Protein AF-A4YUX6-F1 (afdb_monomer)

Nearest PDB structures (foldseek):
  6zqv-assembly1_A  TM=8.201E-01  e=9.674E+00  Spondweni virus

pLDDT: mean 88.11, std 18.61, range [38.78, 98.88]

Radius of gyration: 15.07 Å; Cα contacts (8 Å, |Δi|>4): 52; chains: 1; bounding box: 37×11×43 Å

Sequence (64 aa):
MKQSDIFREHADNCLQLAERAESDPASRRYTRMAQGWRALALEQDWLDGEMTPLSGRKASLSQD

Secondary structure (DSSP, 8-state):
--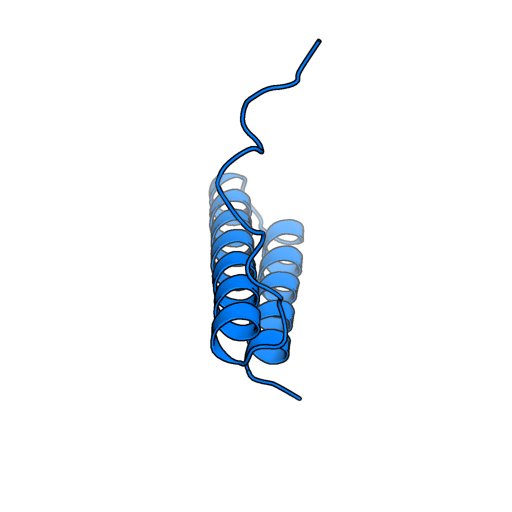HHHHHHHHHHHHHHHHHT-SSHHHHHHHHHHHHHHHHHHHHHHHHTT-S---SS--SSS---

Solvent-accessible surface area (backbone atoms only — not comparable to full-atom values): 3676 Å² total; per-residue (Å²): 133,54,75,34,53,55,26,42,51,53,14,53,53,24,43,58,50,24,75,68,38,96,39,70,72,55,18,54,51,26,46,52,49,16,52,52,26,43,53,51,18,53,51,41,32,41,76,72,61,76,39,78,78,75,85,68,98,76,90,86,82,82,90,128

Structure (mmCIF, N/CA/C/O backbone):
data_AF-A4YUX6-F1
#
_entry.id   AF-A4YUX6-F1
#
loop_
_atom_site.group_PDB
_atom_site.id
_atom_site.type_symbol
_atom_site.label_atom_id
_atom_site.label_alt_id
_atom_site.label_comp_id
_atom_site.label_asym_id
_atom_site.label_entity_id
_atom_site.label_seq_id
_atom_site.pdbx_PDB_ins_code
_atom_site.Cartn_x
_atom_site.Cartn_y
_atom_site.Cartn_z
_atom_site.occupancy
_atom_site.B_iso_or_equiv
_atom_site.auth_seq_id
_atom_site.auth_comp_id
_atom_site.auth_asym_id
_atom_site.auth_atom_id
_atom_site.pdbx_PDB_model_num
ATOM 1 N N . MET A 1 1 ? 15.041 -5.892 -2.712 1.00 74.00 1 MET A N 1
ATOM 2 C CA . MET A 1 1 ? 13.670 -5.388 -2.517 1.00 74.00 1 MET A CA 1
ATOM 3 C C . MET A 1 1 ? 13.564 -4.094 -3.296 1.00 74.00 1 MET A C 1
ATOM 5 O O . MET A 1 1 ? 14.435 -3.249 -3.109 1.00 74.00 1 MET A O 1
ATOM 9 N N . LYS A 1 2 ? 12.608 -3.981 -4.221 1.00 93.25 2 LYS A N 1
ATOM 10 C CA . LYS A 1 2 ? 12.409 -2.744 -5.000 1.00 93.25 2 LYS A CA 1
ATOM 11 C C . LYS A 1 2 ? 11.549 -1.745 -4.226 1.00 93.25 2 LYS A C 1
ATOM 13 O O . LYS A 1 2 ? 10.886 -2.109 -3.256 1.00 93.25 2 LYS A O 1
ATOM 18 N N . GLN A 1 3 ? 11.535 -0.486 -4.660 1.00 97.31 3 GLN A N 1
ATOM 19 C CA . GLN A 1 3 ? 10.765 0.570 -3.998 1.00 97.31 3 GLN A CA 1
ATOM 20 C C . GLN A 1 3 ? 9.257 0.257 -3.967 1.00 97.31 3 GLN A C 1
ATOM 22 O O . GLN A 1 3 ? 8.594 0.500 -2.959 1.00 97.31 3 GLN A O 1
ATOM 27 N N . SER A 1 4 ? 8.718 -0.356 -5.025 1.00 97.88 4 SER A N 1
ATOM 28 C CA . SER A 1 4 ? 7.316 -0.785 -5.047 1.00 97.88 4 SER A CA 1
ATOM 29 C C . SER A 1 4 ? 7.020 -1.948 -4.091 1.00 97.88 4 SER A C 1
ATOM 31 O O . SER A 1 4 ? 5.904 -2.032 -3.581 1.00 97.88 4 SER A O 1
ATOM 33 N N . ASP A 1 5 ? 7.995 -2.811 -3.776 1.00 98.19 5 ASP A N 1
ATOM 34 C CA . ASP A 1 5 ? 7.834 -3.851 -2.747 1.00 98.19 5 ASP A CA 1
ATOM 35 C C . ASP A 1 5 ? 7.718 -3.224 -1.353 1.00 98.19 5 ASP A C 1
ATOM 37 O O . ASP A 1 5 ? 6.846 -3.616 -0.584 1.00 98.19 5 ASP A O 1
ATOM 41 N N . ILE A 1 6 ? 8.530 -2.201 -1.058 1.00 98.44 6 ILE A N 1
ATOM 42 C CA . ILE A 1 6 ? 8.464 -1.453 0.210 1.00 98.44 6 ILE A CA 1
ATOM 43 C C . ILE A 1 6 ? 7.077 -0.820 0.379 1.00 98.44 6 ILE A C 1
ATOM 45 O O . ILE A 1 6 ? 6.459 -0.906 1.440 1.00 98.44 6 ILE A O 1
ATOM 49 N N . PHE A 1 7 ? 6.534 -0.218 -0.684 1.00 98.62 7 PHE A N 1
ATOM 50 C CA . PHE A 1 7 ? 5.179 0.331 -0.648 1.00 98.62 7 PHE A CA 1
ATOM 51 C C . PHE A 1 7 ? 4.108 -0.751 -0.435 1.00 98.62 7 PHE A C 1
ATOM 53 O O . PHE A 1 7 ? 3.165 -0.523 0.323 1.00 98.62 7 PHE A O 1
ATOM 60 N N . ARG A 1 8 ? 4.246 -1.944 -1.030 1.00 98.56 8 ARG A N 1
ATOM 61 C CA . ARG A 1 8 ? 3.332 -3.071 -0.754 1.00 98.56 8 ARG A CA 1
ATOM 62 C C . ARG A 1 8 ?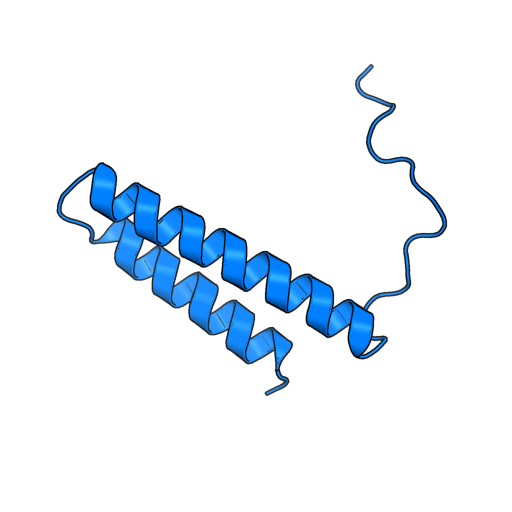 3.401 -3.519 0.702 1.00 98.56 8 ARG A C 1
ATOM 64 O O . ARG A 1 8 ? 2.355 -3.691 1.319 1.00 98.56 8 ARG A O 1
ATOM 71 N N . GLU A 1 9 ? 4.598 -3.616 1.270 1.00 98.75 9 GLU A N 1
ATOM 72 C CA . GLU A 1 9 ? 4.781 -3.960 2.681 1.00 98.75 9 GLU A CA 1
ATOM 73 C C . GLU A 1 9 ? 4.117 -2.924 3.603 1.00 98.75 9 GLU A C 1
ATOM 75 O O . GLU A 1 9 ? 3.406 -3.279 4.545 1.00 98.75 9 GLU A O 1
ATOM 80 N N . HIS A 1 10 ? 4.255 -1.628 3.307 1.00 98.69 10 HIS A N 1
ATOM 81 C CA . HIS A 1 10 ? 3.537 -0.583 4.040 1.00 98.69 10 HIS A CA 1
ATOM 82 C C . HIS A 1 10 ? 2.018 -0.718 3.924 1.00 98.69 10 HIS A C 1
ATOM 84 O O . HIS A 1 10 ? 1.309 -0.489 4.910 1.00 98.69 10 HIS A O 1
ATOM 90 N N . ALA A 1 11 ? 1.509 -1.101 2.752 1.00 98.81 11 ALA A N 1
ATOM 91 C CA . ALA A 1 11 ? 0.088 -1.355 2.579 1.00 98.81 11 ALA A CA 1
ATOM 92 C C . ALA A 1 11 ? -0.392 -2.517 3.455 1.00 98.81 11 ALA A C 1
ATOM 94 O O . ALA A 1 11 ? -1.406 -2.380 4.140 1.00 98.81 11 ALA A O 1
ATOM 95 N N . ASP A 1 12 ? 0.346 -3.623 3.477 1.00 98.81 12 ASP A N 1
ATOM 96 C CA . ASP A 1 12 ? -0.013 -4.804 4.261 1.00 98.81 12 ASP A CA 1
ATOM 97 C C . ASP A 1 12 ? 0.081 -4.530 5.768 1.00 98.81 12 ASP A C 1
ATOM 99 O O . ASP A 1 12 ? -0.825 -4.889 6.521 1.00 98.81 12 ASP A O 1
ATOM 103 N N . ASN A 1 13 ? 1.089 -3.774 6.210 1.00 98.75 13 ASN A N 1
ATOM 104 C CA . ASN A 1 13 ? 1.185 -3.297 7.591 1.00 98.75 13 ASN A CA 1
ATOM 105 C C . ASN A 1 13 ? -0.018 -2.421 7.979 1.00 98.75 13 ASN A C 1
ATOM 107 O O . ASN A 1 13 ? -0.572 -2.565 9.069 1.00 98.75 13 ASN A O 1
ATOM 111 N N . CYS A 1 14 ? -0.474 -1.541 7.081 1.00 98.88 14 CYS A N 1
ATOM 112 C CA . CYS A 1 14 ? -1.685 -0.754 7.313 1.00 98.88 14 CYS A CA 1
ATOM 113 C C . CYS A 1 14 ? -2.932 -1.643 7.424 1.00 98.88 14 CYS A C 1
ATOM 115 O O . CYS A 1 14 ? -3.798 -1.363 8.247 1.00 98.88 14 CYS A O 1
ATOM 117 N N . LEU A 1 15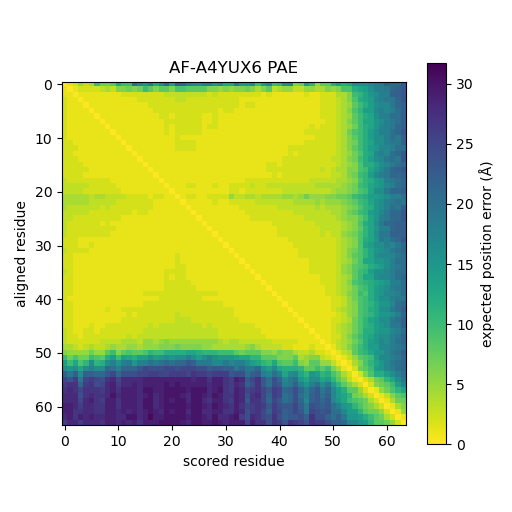 ? -3.036 -2.725 6.649 1.00 98.81 15 LEU A N 1
ATOM 118 C CA . LEU A 1 15 ? -4.160 -3.658 6.774 1.00 98.81 15 LEU A CA 1
ATOM 119 C C . LEU A 1 15 ? -4.146 -4.404 8.109 1.00 98.81 15 LEU A C 1
ATOM 121 O O . LEU A 1 15 ? -5.183 -4.466 8.763 1.00 98.81 15 LEU A O 1
ATOM 125 N N . GLN A 1 16 ? -2.980 -4.851 8.579 1.00 98.75 16 GLN A N 1
ATOM 126 C CA . GLN A 1 16 ? -2.857 -5.460 9.909 1.00 98.75 16 GLN A CA 1
ATOM 127 C C . GLN A 1 16 ? -3.259 -4.489 11.033 1.00 98.75 16 GLN A C 1
ATOM 129 O O . GLN A 1 16 ? -3.866 -4.893 12.025 1.00 98.75 16 GLN A O 1
ATOM 134 N N . LEU A 1 17 ? -2.954 -3.194 10.885 1.00 98.75 17 LEU A N 1
ATOM 135 C CA . LEU A 1 17 ? -3.428 -2.161 11.813 1.00 98.75 17 LEU A CA 1
ATOM 136 C C . LEU A 1 17 ? -4.944 -1.953 11.716 1.00 98.75 17 LEU A C 1
ATOM 138 O O . LEU A 1 17 ? -5.594 -1.757 12.740 1.00 98.75 17 LEU A O 1
ATOM 142 N N . ALA A 1 18 ? -5.517 -2.011 10.511 1.00 98.75 18 ALA A N 1
ATOM 143 C CA . ALA A 1 18 ? -6.958 -1.881 10.302 1.00 98.75 18 ALA A CA 1
ATOM 144 C C . ALA A 1 18 ? -7.750 -3.030 10.947 1.00 98.75 18 ALA A C 1
ATOM 146 O O . ALA A 1 18 ? -8.812 -2.779 11.515 1.00 98.75 18 ALA A O 1
ATOM 147 N N . GLU A 1 19 ? -7.224 -4.257 10.886 1.00 98.62 19 GLU A N 1
ATOM 148 C CA . GLU A 1 19 ? -7.802 -5.459 11.507 1.00 98.62 19 GLU A CA 1
ATOM 149 C C . GLU A 1 19 ? -7.815 -5.389 13.037 1.00 98.62 19 GLU A C 1
ATOM 151 O O . GLU A 1 19 ? -8.724 -5.909 13.678 1.00 98.62 19 GLU A O 1
ATOM 156 N N . ARG A 1 20 ? -6.807 -4.739 13.629 1.00 98.31 20 ARG A N 1
ATOM 157 C CA . ARG A 1 20 ? -6.640 -4.617 15.087 1.00 98.31 20 ARG A CA 1
ATOM 158 C C . ARG A 1 20 ? -7.190 -3.310 15.655 1.00 98.31 20 ARG A C 1
ATOM 160 O O . ARG A 1 20 ? -7.048 -3.057 16.847 1.00 98.31 20 ARG A O 1
ATOM 167 N N . ALA A 1 21 ? -7.756 -2.449 14.816 1.00 98.38 21 ALA A N 1
ATOM 168 C CA . ALA A 1 21 ? -8.221 -1.141 15.240 1.00 98.38 21 ALA A CA 1
ATOM 169 C C . ALA A 1 21 ? -9.429 -1.260 16.182 1.00 98.38 21 ALA A C 1
ATOM 171 O O . ALA A 1 21 ? -10.422 -1.903 15.863 1.00 98.38 21 ALA A O 1
ATOM 172 N N . GLU A 1 22 ? -9.380 -0.551 17.309 1.00 97.75 22 GLU A N 1
ATOM 173 C CA . GLU A 1 22 ? -10.431 -0.571 18.341 1.00 97.75 22 GLU A CA 1
ATOM 174 C C . GLU A 1 22 ? -11.704 0.204 17.949 1.00 97.75 22 GLU A C 1
ATOM 176 O O . GLU A 1 22 ? -12.657 0.285 18.721 1.00 97.75 22 GLU A O 1
ATOM 181 N N . SER A 1 23 ? -11.729 0.825 16.765 1.00 98.44 23 SER A N 1
ATOM 182 C CA . SER A 1 23 ? -12.887 1.584 16.297 1.00 98.44 23 SER A CA 1
ATOM 183 C C . SER A 1 23 ? -12.992 1.626 14.776 1.00 98.44 23 SER A C 1
ATOM 185 O O . SER A 1 23 ? -11.987 1.667 14.057 1.00 98.44 23 SER A O 1
ATOM 187 N N . ASP A 1 24 ? -14.228 1.725 14.288 1.00 98.19 24 ASP A N 1
ATOM 188 C CA . ASP A 1 24 ? -14.535 1.872 12.865 1.00 98.19 24 ASP A CA 1
ATOM 189 C C . ASP A 1 24 ? -13.814 3.059 12.201 1.00 98.19 24 ASP A C 1
ATOM 191 O O . ASP A 1 24 ? -13.276 2.886 11.102 1.00 98.19 24 ASP A O 1
ATOM 195 N N . PRO A 1 25 ? -13.739 4.267 12.805 1.00 98.62 25 PRO A N 1
ATOM 196 C CA . PRO A 1 25 ? -12.991 5.371 12.210 1.00 98.62 25 PRO A CA 1
ATOM 197 C C . PRO A 1 25 ? -11.496 5.069 12.051 1.00 98.62 25 PRO A C 1
ATOM 199 O O . PRO A 1 25 ? -10.912 5.418 11.021 1.00 98.62 25 PRO A O 1
ATOM 202 N N . ALA A 1 26 ? -10.878 4.410 13.037 1.00 98.38 26 ALA A N 1
ATOM 203 C CA . ALA A 1 26 ? -9.466 4.039 12.981 1.00 98.38 26 ALA A CA 1
ATOM 204 C C . ALA A 1 26 ? -9.216 2.961 11.917 1.00 98.38 26 ALA A C 1
ATOM 206 O O . ALA A 1 26 ? -8.317 3.124 11.090 1.00 98.38 26 ALA A O 1
ATOM 207 N N . SER A 1 27 ? -10.065 1.929 11.863 1.00 98.75 27 SER A N 1
ATOM 208 C CA . SER A 1 27 ? -9.996 0.891 10.830 1.00 98.75 27 SER A CA 1
ATOM 209 C C . SER A 1 27 ? -10.073 1.507 9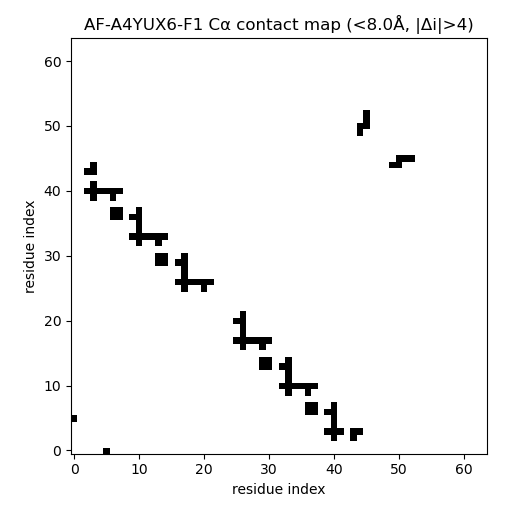.426 1.00 98.75 27 SER A C 1
ATOM 211 O O . SER A 1 27 ? -9.163 1.337 8.613 1.00 98.75 27 SER A O 1
ATOM 213 N N . ARG A 1 28 ? -11.071 2.372 9.176 1.00 98.69 28 ARG A N 1
ATOM 214 C CA . ARG A 1 28 ? -11.239 3.078 7.890 1.00 98.69 28 ARG A CA 1
ATOM 215 C C . ARG A 1 28 ? -10.042 3.954 7.522 1.00 98.69 28 ARG A C 1
ATOM 217 O O . ARG A 1 28 ? -9.705 4.055 6.341 1.00 98.69 28 ARG A O 1
ATOM 224 N N . ARG A 1 29 ? -9.408 4.615 8.498 1.00 98.75 29 ARG A N 1
ATOM 225 C CA . ARG A 1 29 ? -8.195 5.417 8.266 1.00 98.75 29 ARG A CA 1
ATOM 226 C C . ARG A 1 29 ? -7.056 4.533 7.759 1.00 98.75 29 ARG A C 1
ATOM 228 O O . ARG A 1 29 ? -6.457 4.865 6.736 1.00 98.75 29 ARG A O 1
ATOM 235 N N . TYR A 1 30 ? -6.790 3.414 8.427 1.00 98.81 30 TYR A N 1
ATOM 236 C CA . TYR A 1 30 ? -5.724 2.499 8.027 1.00 98.81 30 TYR A CA 1
ATOM 237 C C . TYR A 1 30 ? -6.006 1.818 6.683 1.00 98.81 30 TYR A C 1
ATOM 239 O O . TYR A 1 30 ? -5.108 1.738 5.847 1.00 98.81 30 TYR A O 1
ATOM 247 N N . THR A 1 31 ? -7.257 1.441 6.398 1.00 98.75 31 THR A N 1
ATOM 248 C CA . THR A 1 31 ? -7.639 0.919 5.075 1.00 98.75 31 THR A CA 1
ATOM 249 C C . THR A 1 31 ? -7.348 1.920 3.954 1.00 98.75 31 THR A C 1
ATOM 251 O O . THR A 1 31 ? -6.798 1.544 2.920 1.00 98.75 31 THR A O 1
ATOM 254 N N . ARG A 1 32 ? -7.665 3.209 4.146 1.00 98.88 32 ARG A N 1
ATOM 255 C CA . ARG A 1 32 ? -7.364 4.257 3.151 1.00 98.88 32 ARG A CA 1
ATOM 256 C C . ARG A 1 32 ? -5.863 4.450 2.954 1.00 98.88 32 ARG A C 1
ATOM 258 O O . ARG A 1 32 ? -5.417 4.626 1.825 1.00 98.88 32 ARG A O 1
ATOM 265 N N . MET A 1 33 ? -5.079 4.383 4.030 1.00 98.81 33 MET A N 1
ATOM 266 C CA . MET A 1 33 ? -3.617 4.418 3.928 1.00 98.81 33 MET A CA 1
ATOM 267 C C . MET A 1 33 ? -3.079 3.226 3.129 1.00 98.81 33 MET A C 1
ATOM 269 O O . MET A 1 33 ? -2.251 3.425 2.245 1.00 98.81 33 MET A O 1
ATOM 273 N N . ALA A 1 34 ? -3.593 2.014 3.365 1.00 98.88 34 ALA A N 1
ATOM 274 C CA . ALA A 1 34 ? -3.209 0.832 2.595 1.00 98.88 34 ALA A CA 1
ATOM 275 C C . ALA A 1 34 ? -3.497 0.995 1.093 1.00 98.88 34 ALA A C 1
ATOM 277 O O . ALA A 1 34 ? -2.667 0.652 0.254 1.00 98.88 34 ALA A O 1
ATOM 278 N N . GLN A 1 35 ? -4.656 1.564 0.746 1.00 98.81 35 GLN A N 1
ATOM 279 C CA . GLN A 1 35 ? -5.004 1.885 -0.642 1.00 98.81 35 GLN A CA 1
ATOM 280 C C . GLN A 1 35 ? -4.034 2.906 -1.252 1.00 98.81 35 GLN A C 1
ATOM 282 O O . GLN A 1 35 ? -3.586 2.711 -2.380 1.00 98.81 35 GLN A O 1
ATOM 287 N N . GLY A 1 36 ? -3.666 3.950 -0.502 1.00 98.62 36 GLY A N 1
ATOM 288 C CA . GLY A 1 36 ? -2.677 4.941 -0.935 1.00 98.62 36 GLY A CA 1
ATOM 289 C C . GLY A 1 36 ? -1.310 4.317 -1.224 1.00 98.62 36 GLY A C 1
ATOM 290 O O . GLY A 1 36 ? -0.739 4.546 -2.286 1.00 98.62 36 GLY A O 1
ATOM 291 N N . TRP A 1 37 ? -0.821 3.456 -0.332 1.00 98.81 37 TRP A N 1
ATOM 292 C CA . TRP A 1 37 ? 0.438 2.737 -0.538 1.00 98.81 37 TRP A CA 1
ATOM 293 C C . TRP A 1 37 ? 0.402 1.797 -1.747 1.00 98.81 37 TRP A C 1
ATOM 295 O O . TRP A 1 37 ? 1.356 1.758 -2.520 1.00 98.81 37 TRP A O 1
ATOM 305 N N . ARG A 1 38 ? -0.712 1.090 -1.976 1.00 98.69 38 ARG A N 1
ATOM 306 C CA . ARG A 1 38 ? -0.883 0.250 -3.175 1.00 98.69 38 ARG A CA 1
ATOM 307 C C . ARG A 1 38 ? -0.875 1.064 -4.464 1.00 98.69 38 ARG A C 1
ATOM 309 O O . ARG A 1 38 ? -0.279 0.622 -5.441 1.00 98.69 38 ARG A O 1
ATOM 316 N N . ALA A 1 39 ? -1.497 2.242 -4.463 1.00 98.12 39 ALA A N 1
ATOM 317 C CA . ALA A 1 39 ? -1.461 3.144 -5.609 1.00 98.12 39 ALA A CA 1
ATOM 318 C C . ALA A 1 39 ? -0.029 3.623 -5.902 1.00 98.12 39 ALA A C 1
ATOM 320 O O . ALA A 1 39 ? 0.390 3.603 -7.054 1.00 98.12 39 ALA A O 1
ATOM 321 N N . LEU A 1 40 ? 0.749 3.963 -4.868 1.00 98.12 40 LEU A N 1
ATOM 322 C CA . LEU A 1 40 ? 2.163 4.316 -5.030 1.00 98.12 40 LEU A CA 1
ATOM 323 C C . LEU A 1 40 ? 3.006 3.144 -5.545 1.00 98.12 40 LEU A C 1
ATOM 325 O O . LEU A 1 40 ? 3.863 3.343 -6.396 1.00 98.12 40 LEU A O 1
ATOM 329 N N . ALA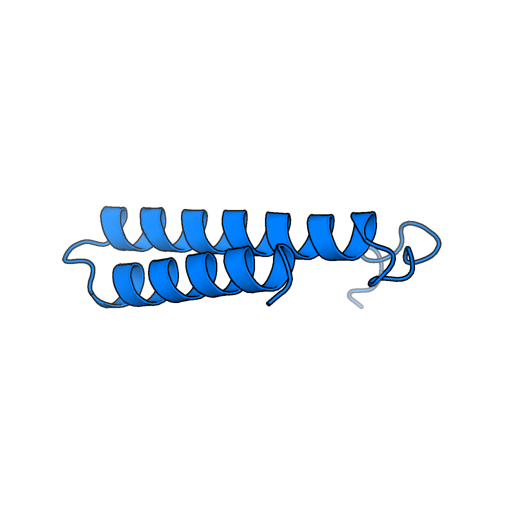 A 1 41 ? 2.756 1.920 -5.074 1.00 97.94 41 ALA A N 1
ATOM 330 C CA . ALA A 1 41 ? 3.437 0.731 -5.586 1.00 97.94 41 ALA A CA 1
ATOM 331 C C . ALA A 1 41 ? 3.164 0.503 -7.081 1.00 97.94 41 ALA A C 1
ATOM 333 O O . ALA A 1 41 ? 4.083 0.164 -7.824 1.00 97.94 41 ALA A O 1
ATOM 334 N N . LEU A 1 42 ? 1.912 0.700 -7.508 1.00 95.81 42 LEU A N 1
ATOM 335 C CA . LEU A 1 42 ? 1.500 0.596 -8.907 1.00 95.81 42 LEU A CA 1
ATOM 336 C C . LEU A 1 42 ? 2.213 1.638 -9.776 1.00 95.81 42 LEU A C 1
ATOM 338 O O . LEU A 1 42 ? 2.779 1.291 -10.807 1.00 95.81 42 LEU A O 1
ATOM 342 N N . GLU A 1 43 ? 2.201 2.895 -9.334 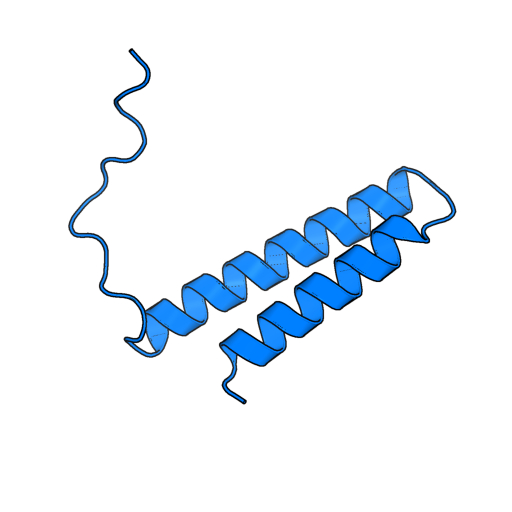1.00 95.94 43 GLU A N 1
ATOM 343 C CA . GLU A 1 43 ? 2.861 3.996 -10.036 1.00 95.94 43 GLU A CA 1
ATOM 344 C C . GLU A 1 43 ? 4.374 3.773 -10.120 1.00 95.94 43 GLU A C 1
ATOM 346 O O . GLU A 1 43 ? 4.976 3.989 -11.165 1.00 95.94 43 GLU A O 1
ATOM 351 N N . GLN A 1 44 ? 4.991 3.275 -9.046 1.00 97.12 44 GLN A N 1
ATOM 352 C CA . GLN A 1 44 ? 6.421 2.987 -9.026 1.00 97.12 44 GLN A CA 1
ATOM 353 C C . GLN A 1 44 ? 6.793 1.879 -10.019 1.00 97.12 44 GLN A C 1
ATOM 355 O O . GLN A 1 44 ? 7.761 2.032 -10.752 1.00 97.12 44 GLN A O 1
ATOM 360 N N . ASP A 1 45 ? 6.003 0.804 -10.109 1.00 95.62 45 ASP A N 1
ATOM 361 C CA . ASP A 1 45 ? 6.224 -0.223 -11.136 1.00 95.62 45 ASP A CA 1
ATOM 362 C C . ASP A 1 45 ? 6.063 0.331 -12.561 1.00 95.62 45 ASP A C 1
ATOM 364 O O . ASP A 1 45 ? 6.765 -0.100 -13.474 1.00 95.62 45 ASP A O 1
ATOM 368 N N . TRP A 1 46 ? 5.151 1.284 -12.771 1.00 94.50 46 TRP A N 1
ATOM 369 C CA . TRP A 1 46 ? 5.015 1.960 -14.062 1.00 94.50 46 TRP A CA 1
ATOM 370 C C 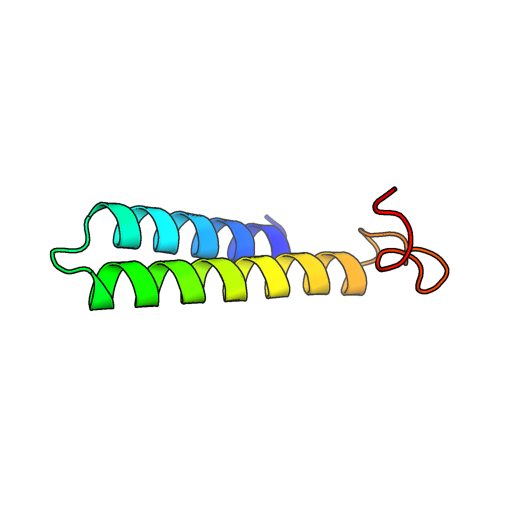. TRP A 1 46 ? 6.235 2.836 -14.384 1.00 94.50 46 TRP A C 1
ATOM 372 O O . TRP A 1 46 ? 6.775 2.738 -15.486 1.00 94.50 46 TRP A O 1
ATOM 382 N N . LEU A 1 47 ? 6.706 3.635 -13.422 1.00 94.44 47 LEU A N 1
ATOM 383 C CA . LEU A 1 47 ? 7.896 4.484 -13.567 1.00 94.44 47 LEU A CA 1
ATOM 384 C C . LEU A 1 47 ? 9.172 3.670 -13.809 1.00 94.44 47 LEU A C 1
ATOM 386 O O . LEU A 1 47 ? 10.021 4.086 -14.596 1.00 94.44 47 LEU A O 1
ATOM 390 N N . ASP A 1 48 ? 9.282 2.505 -13.172 1.00 94.25 48 ASP A N 1
ATOM 391 C CA . ASP A 1 48 ? 10.426 1.602 -13.313 1.00 94.25 48 ASP A CA 1
ATOM 392 C C . ASP A 1 48 ? 10.376 0.784 -14.623 1.00 94.25 48 ASP A C 1
ATOM 394 O O . ASP A 1 48 ? 11.322 0.068 -14.944 1.00 94.25 48 ASP A O 1
ATOM 398 N N . GLY A 1 49 ? 9.297 0.894 -15.411 1.00 92.69 49 GLY A N 1
ATOM 399 C CA . GLY A 1 49 ? 9.112 0.147 -16.662 1.00 92.69 49 GLY A CA 1
ATOM 400 C C . GLY A 1 49 ? 8.718 -1.324 -16.470 1.00 92.69 49 GLY A C 1
ATOM 401 O O . GLY A 1 49 ? 8.633 -2.071 -17.444 1.00 92.69 49 GLY A O 1
ATOM 402 N N . GLU A 1 50 ? 8.430 -1.730 -15.233 1.00 90.69 50 GLU A N 1
ATOM 403 C CA . GLU A 1 50 ? 7.982 -3.075 -14.850 1.00 90.69 50 GLU A CA 1
ATOM 404 C C . GLU A 1 50 ? 6.520 -3.329 -15.246 1.00 90.69 50 GLU A C 1
ATOM 406 O O . GLU A 1 50 ? 6.080 -4.473 -15.377 1.00 90.69 50 GLU A O 1
ATOM 411 N N . MET A 1 51 ? 5.751 -2.257 -15.455 1.00 85.94 51 MET A N 1
ATOM 412 C CA . MET A 1 51 ? 4.400 -2.318 -15.991 1.00 85.94 51 MET A CA 1
ATOM 413 C C . MET A 1 51 ? 4.358 -1.715 -17.388 1.00 85.94 51 MET A C 1
ATOM 415 O O . MET A 1 51 ? 4.568 -0.517 -17.576 1.00 85.94 51 MET A O 1
ATOM 419 N N . THR A 1 52 ? 4.021 -2.534 -18.384 1.00 76.38 52 THR A N 1
ATOM 420 C CA . THR A 1 52 ? 3.749 -2.014 -19.723 1.00 76.38 52 THR A CA 1
ATOM 421 C C . THR A 1 52 ? 2.560 -1.053 -19.637 1.00 76.38 52 THR A C 1
ATOM 423 O O . THR A 1 52 ? 1.509 -1.455 -19.126 1.00 76.38 52 THR A O 1
ATOM 426 N N . PRO A 1 53 ? 2.675 0.196 -20.130 1.00 67.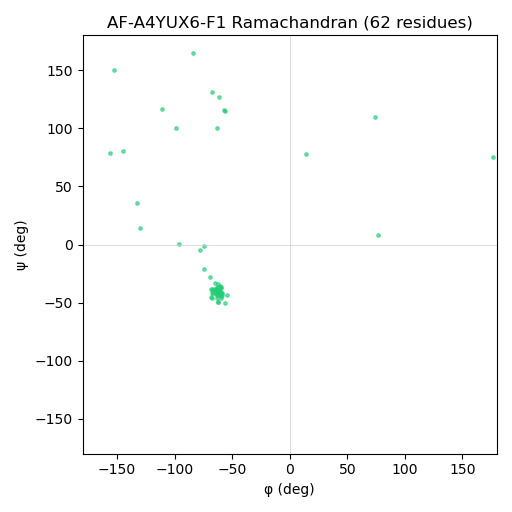81 53 PRO A N 1
ATOM 427 C CA . PRO A 1 53 ? 1.542 1.103 -20.174 1.00 67.81 53 PRO A CA 1
ATOM 428 C C . PRO A 1 53 ? 0.432 0.424 -20.973 1.00 67.81 53 PRO A C 1
ATOM 430 O O . PRO A 1 53 ? 0.603 0.138 -22.162 1.00 67.81 53 PRO A O 1
ATOM 433 N N . LEU A 1 54 ? -0.695 0.123 -20.323 1.00 67.38 54 LEU A N 1
ATOM 434 C CA . LEU A 1 54 ? -1.868 -0.361 -21.038 1.00 67.38 54 LEU A CA 1
ATOM 435 C C . LEU A 1 54 ? -2.196 0.693 -22.092 1.00 67.38 54 LEU A C 1
ATOM 437 O O . LEU A 1 54 ? -2.483 1.848 -21.770 1.00 67.38 54 LEU A O 1
ATOM 441 N N . SER A 1 55 ? -2.068 0.309 -23.360 1.00 53.38 55 SER A N 1
ATOM 442 C CA . SER A 1 55 ? -2.280 1.210 -24.483 1.00 53.38 55 SER A CA 1
ATOM 443 C C . SER A 1 55 ? -3.735 1.677 -24.466 1.00 53.38 55 SER A C 1
ATOM 445 O O . SER A 1 55 ? -4.627 0.954 -24.886 1.00 53.38 55 SER A O 1
ATOM 447 N N . GLY A 1 56 ? -3.964 2.888 -23.957 1.00 50.19 56 GLY A N 1
ATOM 448 C CA . GLY A 1 56 ? -5.219 3.621 -24.071 1.00 50.19 56 GLY A CA 1
ATOM 449 C C . GLY A 1 56 ? -6.367 3.106 -23.198 1.00 50.19 56 GLY A C 1
ATOM 450 O O . GLY A 1 56 ? -7.003 2.105 -23.491 1.00 50.19 56 GLY A O 1
ATOM 451 N N . ARG A 1 57 ? -6.720 3.893 -22.177 1.00 52.81 57 ARG A N 1
ATOM 452 C CA . ARG A 1 57 ? -8.103 4.251 -21.805 1.00 52.81 57 ARG A CA 1
ATOM 453 C C . ARG A 1 57 ? -9.216 3.400 -22.458 1.00 52.81 57 ARG A C 1
ATOM 455 O O . ARG A 1 57 ? -9.889 3.896 -23.352 1.00 52.81 57 ARG A O 1
ATOM 462 N N . LYS A 1 58 ? -9.466 2.183 -21.967 1.00 49.59 58 LYS A N 1
ATOM 463 C CA . LYS A 1 58 ? -10.782 1.509 -21.990 1.00 49.59 58 LYS A CA 1
ATOM 464 C C . LYS A 1 58 ? -10.847 0.457 -20.877 1.00 49.59 58 LYS A C 1
ATOM 466 O O . LYS A 1 58 ? -10.711 -0.731 -21.118 1.00 49.59 58 LYS A O 1
ATOM 471 N N . ALA A 1 59 ? -11.084 0.909 -19.651 1.00 49.16 59 ALA A N 1
ATOM 472 C CA . ALA A 1 59 ? -11.615 0.061 -18.578 1.00 49.16 59 ALA A CA 1
ATOM 473 C C . ALA A 1 59 ? -12.774 0.772 -17.857 1.00 49.16 59 ALA A C 1
ATOM 475 O O . ALA A 1 59 ? -12.931 0.681 -16.647 1.00 49.16 59 ALA A O 1
ATOM 476 N N . SER A 1 60 ? -13.571 1.532 -18.615 1.00 48.88 60 SER A N 1
ATOM 477 C CA . SER A 1 60 ? -14.829 2.127 -18.146 1.00 48.88 60 SER A CA 1
ATOM 478 C C . SER A 1 60 ? -16.006 1.870 -19.094 1.00 48.88 60 SER A C 1
ATOM 480 O O . SER A 1 60 ? -17.029 2.531 -18.973 1.00 48.88 60 SER A O 1
ATOM 482 N N . LEU A 1 61 ? -15.887 0.937 -20.045 1.00 53.28 61 LEU A N 1
ATOM 483 C CA . LEU A 1 61 ? -16.970 0.578 -20.966 1.00 53.28 61 LEU A CA 1
ATOM 484 C C . LEU A 1 61 ? -16.922 -0.917 -21.282 1.00 53.28 61 LEU A C 1
ATOM 486 O O . LEU A 1 61 ? -16.379 -1.299 -22.313 1.00 53.28 61 LEU A O 1
ATOM 490 N N . SER A 1 62 ? -17.458 -1.719 -20.363 1.00 44.03 62 SER A N 1
ATOM 491 C CA . SER A 1 62 ? -18.191 -2.960 -20.658 1.00 44.03 62 SER A CA 1
ATOM 492 C C . SER A 1 62 ? -18.560 -3.639 -19.335 1.00 44.03 62 SER A C 1
ATOM 494 O O . SER A 1 62 ? -17.907 -4.584 -18.897 1.00 44.03 62 SER A O 1
ATOM 496 N N . GLN A 1 63 ? -19.571 -3.082 -18.669 1.00 40.22 63 GLN A N 1
ATOM 497 C CA . GLN A 1 63 ? -20.532 -3.881 -17.917 1.00 40.22 63 GLN A CA 1
ATOM 498 C C . GLN A 1 63 ? -21.735 -3.991 -18.858 1.00 40.22 63 GLN A C 1
ATOM 500 O O . GLN A 1 63 ? -22.456 -3.010 -19.018 1.00 40.22 63 GLN A O 1
ATOM 505 N N . ASP A 1 64 ? -21.848 -5.133 -19.531 1.00 38.78 64 ASP A N 1
ATOM 506 C CA . ASP A 1 64 ? -23.112 -5.671 -20.039 1.00 38.78 64 ASP A CA 1
ATOM 507 C C . ASP A 1 64 ? -23.437 -6.903 -19.184 1.00 38.78 64 ASP A C 1
ATOM 509 O O . ASP A 1 64 ? -22.484 -7.669 -18.889 1.00 38.78 64 ASP A O 1
#

Foldseek 3Di:
DDPLVVLQVQLVVLCVQLVVPPDPVRNVVSNVSSVVSNVVSVVRCVVVVVDDPPPDDDPPDDDD

Mean p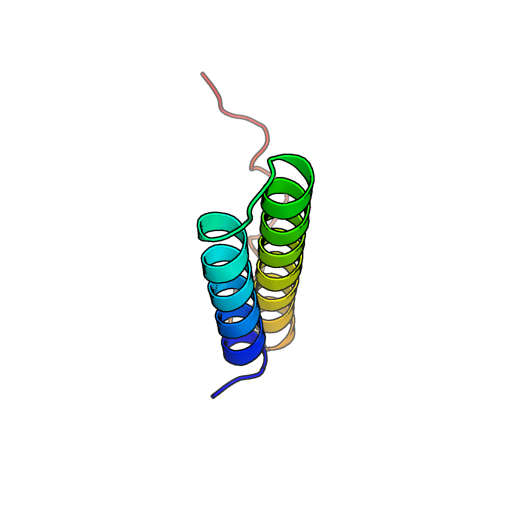redicted aligned error: 7.44 Å